Protein AF-A0A2W6CAE6-F1 (afdb_monomer_lite)

Structure (mmCIF, N/CA/C/O backbone):
data_AF-A0A2W6CAE6-F1
#
_entry.id   AF-A0A2W6CAE6-F1
#
loop_
_atom_site.group_PDB
_atom_site.id
_atom_site.type_symbol
_atom_site.label_atom_id
_atom_site.label_alt_id
_atom_site.label_comp_id
_atom_site.label_asym_id
_atom_site.label_entity_id
_atom_site.label_seq_id
_atom_site.pdbx_PDB_ins_code
_atom_site.Cartn_x
_atom_site.Cartn_y
_atom_site.Cartn_z
_atom_site.occupancy
_atom_site.B_iso_or_equiv
_atom_site.auth_seq_id
_atom_site.auth_comp_id
_atom_site.auth_asym_id
_atom_site.auth_atom_id
_atom_site.pdbx_PDB_model_num
ATOM 1 N N . MET A 1 1 ? 20.703 5.353 12.789 1.00 55.25 1 MET A N 1
ATOM 2 C CA . MET A 1 1 ? 19.380 4.880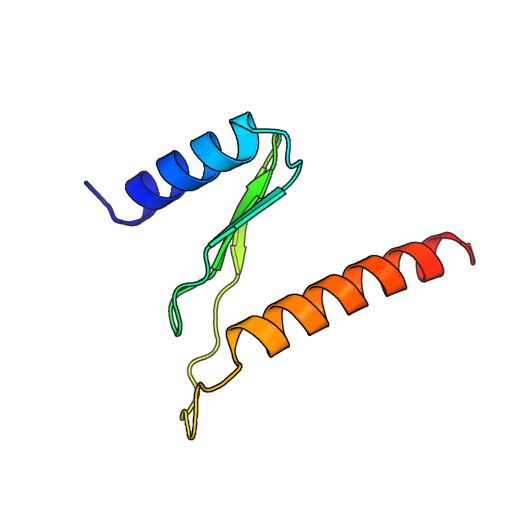 13.252 1.00 55.25 1 MET A CA 1
ATOM 3 C C . MET A 1 1 ? 18.919 3.810 12.272 1.00 55.25 1 MET A C 1
ATOM 5 O O . MET A 1 1 ? 19.161 4.014 11.089 1.00 55.25 1 MET A O 1
ATOM 9 N N . PRO A 1 2 ? 18.385 2.657 12.709 1.00 68.44 2 PRO A N 1
ATOM 10 C CA . PRO A 1 2 ? 17.907 1.637 11.777 1.00 68.44 2 PRO A CA 1
ATOM 11 C C . PRO A 1 2 ? 16.784 2.198 10.879 1.00 68.44 2 PRO A C 1
ATOM 13 O O . PRO A 1 2 ? 15.988 3.000 11.379 1.00 68.44 2 PRO A O 1
ATOM 16 N N . PRO A 1 3 ? 16.693 1.799 9.594 1.00 70.88 3 PRO A N 1
ATOM 17 C CA . PRO A 1 3 ? 15.723 2.367 8.651 1.00 70.88 3 PRO A CA 1
ATOM 18 C C . PRO A 1 3 ? 14.270 2.247 9.125 1.00 70.88 3 PRO A C 1
ATOM 20 O O . PRO A 1 3 ? 13.448 3.116 8.860 1.00 70.88 3 PRO A O 1
ATOM 23 N N . ASP A 1 4 ? 13.945 1.192 9.874 1.00 73.62 4 ASP A N 1
ATOM 24 C CA . ASP A 1 4 ? 12.594 0.961 10.379 1.00 73.62 4 ASP A CA 1
ATOM 25 C C . ASP A 1 4 ? 12.204 1.911 11.517 1.00 73.62 4 ASP A C 1
ATOM 27 O O . ASP A 1 4 ? 11.020 2.181 11.698 1.00 73.62 4 ASP A O 1
ATOM 31 N N . VAL A 1 5 ? 13.167 2.443 12.272 1.00 79.75 5 VAL A N 1
ATOM 32 C CA . VAL A 1 5 ? 12.877 3.422 13.328 1.00 79.75 5 VAL A CA 1
ATOM 33 C C . VAL A 1 5 ? 12.565 4.787 12.703 1.00 79.75 5 VAL A C 1
ATOM 35 O O . VAL A 1 5 ? 11.669 5.483 13.169 1.00 79.75 5 VAL A O 1
ATOM 38 N N . GLU A 1 6 ? 13.256 5.167 11.623 1.00 87.75 6 GLU A N 1
ATOM 39 C CA . GLU A 1 6 ? 12.978 6.421 10.904 1.00 87.75 6 GLU A CA 1
ATOM 40 C C . GLU A 1 6 ? 11.564 6.410 10.311 1.00 87.75 6 GLU A C 1
ATOM 42 O O . GLU A 1 6 ? 10.801 7.366 10.451 1.00 87.75 6 GLU A O 1
ATOM 47 N N . GLN A 1 7 ? 11.179 5.279 9.724 1.00 89.31 7 GLN A N 1
ATOM 48 C CA . GLN A 1 7 ? 9.847 5.102 9.163 1.00 89.31 7 GLN A CA 1
ATOM 49 C C . GLN A 1 7 ? 8.755 5.116 10.223 1.00 89.31 7 GLN A C 1
ATOM 51 O O . GLN A 1 7 ? 7.701 5.686 9.975 1.00 89.31 7 GLN A O 1
ATOM 56 N N . ARG A 1 8 ? 8.990 4.534 11.404 1.00 88.50 8 ARG A N 1
ATOM 57 C CA . ARG A 1 8 ? 8.031 4.630 12.513 1.00 88.50 8 ARG A CA 1
ATOM 58 C C . ARG A 1 8 ? 7.810 6.074 12.935 1.00 88.50 8 ARG A C 1
ATOM 60 O O . ARG A 1 8 ? 6.666 6.495 12.979 1.00 88.50 8 ARG A O 1
ATOM 67 N N . ASN A 1 9 ? 8.875 6.854 13.121 1.00 92.88 9 ASN A N 1
ATOM 68 C CA . ASN A 1 9 ? 8.737 8.268 13.479 1.00 92.88 9 ASN A CA 1
ATOM 69 C C . ASN A 1 9 ? 7.936 9.057 12.428 1.00 92.88 9 ASN A C 1
ATOM 71 O O . ASN A 1 9 ? 7.118 9.904 12.780 1.00 92.88 9 ASN A O 1
ATOM 75 N N . LEU A 1 10 ? 8.147 8.766 11.139 1.00 94.44 10 LEU A N 1
ATOM 76 C CA . LEU A 1 10 ? 7.352 9.344 10.055 1.00 94.44 10 LEU A CA 1
ATOM 77 C C . LEU A 1 10 ? 5.875 8.932 10.151 1.00 94.44 10 LEU A C 1
ATOM 79 O O . LEU A 1 10 ? 4.993 9.781 10.038 1.00 94.44 10 LEU A O 1
ATOM 83 N N . LEU A 1 11 ? 5.595 7.642 10.350 1.00 96.25 11 LEU A N 1
ATOM 84 C CA . LEU A 1 11 ? 4.227 7.134 10.454 1.00 96.25 11 LEU A CA 1
ATOM 85 C C . LEU A 1 11 ? 3.515 7.677 11.700 1.00 96.25 11 LEU A C 1
ATOM 87 O O . LEU A 1 11 ? 2.356 8.065 11.595 1.00 96.25 11 LEU A O 1
ATOM 91 N N . ASP A 1 12 ? 4.207 7.790 12.834 1.00 95.62 12 ASP A N 1
ATOM 92 C CA . ASP A 1 12 ? 3.700 8.417 14.059 1.00 95.62 12 ASP A CA 1
ATOM 93 C C . ASP A 1 12 ? 3.334 9.884 13.817 1.00 95.62 12 ASP A C 1
ATOM 95 O O . ASP A 1 12 ? 2.248 10.326 14.197 1.00 95.62 12 ASP A O 1
ATOM 99 N N . PHE A 1 13 ? 4.204 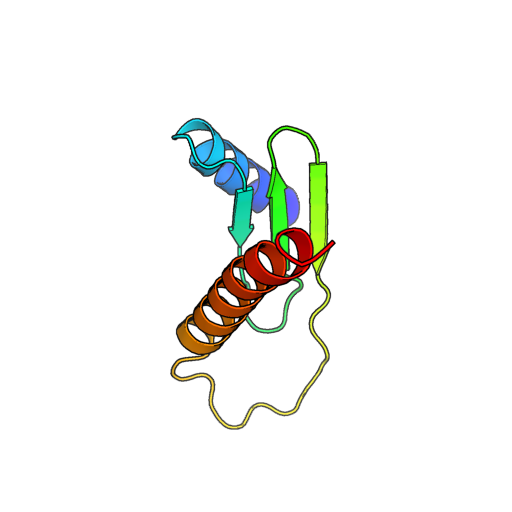10.633 13.133 1.00 96.19 13 PHE A N 1
ATOM 100 C CA . PHE A 1 13 ? 3.940 12.024 12.769 1.00 96.19 13 PHE A CA 1
ATOM 101 C C . PHE A 1 13 ? 2.698 12.158 11.875 1.00 96.19 13 PHE A C 1
ATOM 103 O O . PHE A 1 13 ? 1.851 13.018 12.117 1.00 96.19 13 PHE A O 1
ATOM 110 N N . VAL A 1 14 ? 2.554 11.287 10.871 1.00 96.81 14 VAL A N 1
ATOM 111 C CA . VAL A 1 14 ? 1.379 11.281 9.988 1.00 96.81 14 VAL A CA 1
ATOM 112 C C . VAL A 1 14 ? 0.114 10.907 10.760 1.00 96.81 14 VAL A C 1
ATOM 114 O O . VAL A 1 14 ? -0.900 11.577 10.601 1.00 96.81 14 VAL A O 1
ATOM 117 N N . LEU A 1 15 ? 0.154 9.882 11.616 1.00 96.94 15 LEU A N 1
ATOM 118 C CA . LEU A 1 15 ? -0.993 9.458 12.429 1.00 96.94 15 LEU A CA 1
ATOM 119 C C . LEU A 1 15 ? -1.429 10.543 13.421 1.00 96.94 15 LEU A C 1
ATOM 121 O O . LEU A 1 15 ? -2.627 10.754 13.610 1.00 96.94 15 LEU A O 1
ATOM 125 N N . ALA A 1 16 ? -0.479 11.282 14.003 1.00 97.06 16 ALA A N 1
ATOM 126 C CA . ALA A 1 16 ? -0.769 12.410 14.886 1.00 97.06 16 ALA A CA 1
ATOM 127 C C . ALA A 1 16 ? -1.566 13.530 14.187 1.00 97.06 16 ALA A C 1
ATOM 129 O O . ALA A 1 16 ? -2.255 14.297 14.859 1.00 97.06 16 ALA A O 1
ATOM 130 N N . ALA A 1 17 ? -1.532 13.602 12.851 1.00 97.00 17 ALA A N 1
ATOM 131 C CA . ALA A 1 17 ? -2.323 14.550 12.068 1.00 97.00 17 ALA A CA 1
ATOM 132 C C . ALA A 1 17 ? -3.795 14.124 11.857 1.00 97.00 17 ALA A C 1
ATOM 134 O O . ALA A 1 17 ? -4.562 14.885 11.267 1.00 97.00 17 ALA A O 1
ATOM 135 N N . GLY A 1 18 ? -4.214 12.938 12.323 1.00 96.44 18 GLY A N 1
ATOM 136 C CA . GLY A 1 18 ? -5.614 12.484 12.297 1.00 96.44 18 GLY A CA 1
ATOM 137 C C . GLY A 1 18 ? -5.976 11.237 11.464 1.00 96.44 18 GLY A C 1
ATOM 138 O O . GLY A 1 18 ? -7.034 10.659 11.737 1.00 96.44 18 GLY A O 1
ATOM 139 N N . PRO A 1 19 ? -5.186 10.761 10.478 1.00 96.25 19 PRO A N 1
ATOM 140 C CA . PRO A 1 19 ? -5.436 9.479 9.821 1.00 96.25 19 PRO A CA 1
ATOM 141 C C . PRO A 1 19 ? -5.479 8.303 10.807 1.00 96.25 19 PRO A C 1
ATOM 143 O O . PRO A 1 19 ? -4.713 8.237 11.762 1.00 96.25 19 PRO A O 1
ATOM 146 N N . ARG A 1 20 ? -6.348 7.318 10.544 1.00 95.00 20 ARG A N 1
ATOM 147 C CA . A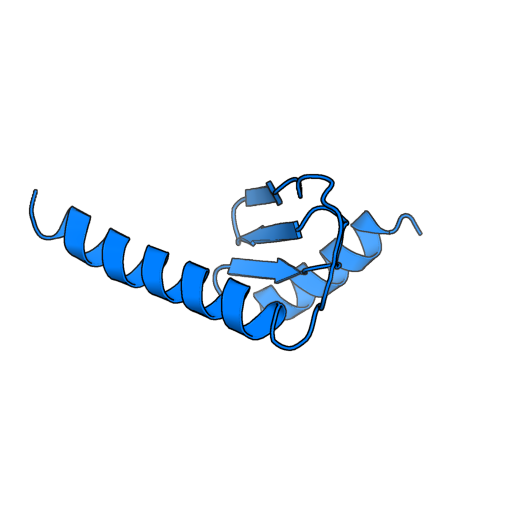RG A 1 20 ? -6.434 6.080 11.352 1.00 95.00 20 ARG A CA 1
ATOM 148 C C . ARG A 1 20 ? -5.396 5.026 10.959 1.00 95.00 20 ARG A C 1
ATOM 150 O O . ARG A 1 20 ? -5.145 4.098 11.725 1.00 95.00 20 ARG A O 1
ATOM 157 N N . LEU A 1 21 ? -4.846 5.157 9.756 1.00 95.88 21 LEU A N 1
ATOM 158 C CA . LEU A 1 21 ? -3.851 4.278 9.163 1.00 95.88 21 LEU A CA 1
ATOM 159 C C . LEU A 1 21 ? -2.873 5.133 8.357 1.00 95.88 21 LEU A C 1
ATOM 161 O O . LEU A 1 21 ? -3.298 6.013 7.608 1.00 95.88 21 LEU A O 1
ATOM 165 N N . ALA A 1 22 ? -1.585 4.848 8.498 1.00 96.69 22 ALA A N 1
ATOM 166 C CA . ALA A 1 22 ? -0.513 5.406 7.688 1.00 96.69 22 ALA A CA 1
ATOM 167 C C . ALA A 1 22 ? 0.357 4.260 7.162 1.00 96.69 22 ALA A C 1
ATOM 169 O O . ALA A 1 22 ? 0.570 3.263 7.855 1.00 96.69 22 ALA A O 1
ATOM 170 N N . ALA A 1 23 ? 0.865 4.392 5.940 1.00 95.94 23 ALA A N 1
ATOM 171 C CA . ALA A 1 23 ? 1.763 3.414 5.342 1.00 95.94 23 ALA A CA 1
ATOM 172 C C . ALA A 1 23 ? 2.818 4.097 4.469 1.00 95.94 23 ALA A C 1
ATOM 174 O O . ALA A 1 23 ? 2.579 5.171 3.922 1.00 95.94 23 ALA A O 1
ATOM 175 N N . VAL A 1 24 ? 3.980 3.458 4.333 1.00 95.25 24 VAL A N 1
ATOM 176 C CA . VAL A 1 24 ? 5.095 3.929 3.507 1.00 95.25 24 VAL A CA 1
ATOM 177 C C . VAL A 1 24 ? 5.553 2.828 2.555 1.00 95.25 24 VAL A C 1
ATOM 179 O O . VAL A 1 24 ? 5.910 1.721 2.965 1.00 95.25 24 VAL A O 1
ATOM 182 N N . THR A 1 25 ? 5.547 3.149 1.265 1.00 94.25 25 THR A N 1
ATOM 183 C CA . THR A 1 25 ? 6.054 2.300 0.181 1.00 94.25 25 THR A CA 1
ATOM 184 C C . THR A 1 25 ? 7.520 2.607 -0.083 1.00 94.25 25 THR A C 1
ATOM 186 O O . THR A 1 25 ? 7.935 3.760 0.022 1.00 94.25 25 THR A O 1
ATOM 189 N N . ARG A 1 26 ? 8.301 1.601 -0.478 1.00 93.31 26 ARG A N 1
ATOM 190 C CA . ARG A 1 26 ? 9.750 1.736 -0.698 1.00 93.31 26 ARG A CA 1
ATOM 191 C C . ARG A 1 26 ? 10.233 0.982 -1.942 1.00 93.31 26 ARG A C 1
ATOM 193 O O . ARG A 1 26 ? 11.264 0.317 -1.928 1.00 93.31 26 ARG A O 1
ATOM 200 N N . GLY A 1 27 ? 9.460 1.044 -3.023 1.00 92.62 27 GLY A N 1
ATOM 201 C CA . GLY A 1 27 ? 9.766 0.289 -4.238 1.00 92.62 27 GLY A CA 1
ATOM 202 C C . GLY A 1 27 ? 9.745 -1.218 -3.972 1.00 92.62 27 GLY A C 1
ATOM 203 O O . GLY A 1 27 ? 8.694 -1.763 -3.649 1.00 92.62 27 GLY A O 1
ATOM 204 N N . SER A 1 28 ? 10.897 -1.877 -4.106 1.00 93.44 28 SER A N 1
ATOM 205 C CA . SER A 1 28 ? 11.048 -3.325 -3.905 1.00 93.44 28 SER A CA 1
ATOM 206 C C . SER A 1 28 ? 11.099 -3.768 -2.439 1.00 93.44 28 SER A C 1
ATOM 208 O O . SER A 1 28 ? 11.025 -4.965 -2.176 1.00 93.44 28 SER A O 1
ATOM 210 N N . ASP A 1 29 ? 11.249 -2.844 -1.487 1.00 93.69 29 ASP A N 1
ATOM 211 C CA . ASP A 1 29 ? 11.264 -3.182 -0.061 1.00 93.69 29 ASP A CA 1
ATOM 212 C C . ASP A 1 29 ? 9.838 -3.332 0.504 1.00 93.69 29 ASP A C 1
ATOM 214 O O . ASP A 1 29 ? 8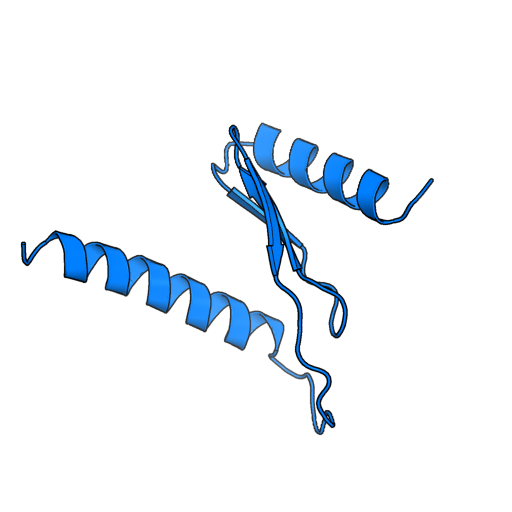.908 -2.688 0.007 1.00 93.69 29 ASP A O 1
ATOM 218 N N . PRO A 1 30 ? 9.651 -4.088 1.609 1.00 94.75 30 PRO A N 1
ATOM 219 C CA . PRO A 1 30 ? 8.350 -4.236 2.252 1.00 94.75 30 PRO A CA 1
ATOM 220 C C . PRO A 1 30 ? 7.676 -2.898 2.568 1.00 94.75 30 PRO A C 1
ATOM 222 O O . PRO A 1 30 ? 8.319 -1.960 3.064 1.00 94.75 30 PRO A O 1
ATOM 225 N N . ILE A 1 31 ? 6.363 -2.836 2.366 1.00 95.19 31 ILE A N 1
ATOM 226 C CA . ILE A 1 31 ? 5.541 -1.711 2.822 1.00 95.19 31 ILE A CA 1
ATOM 227 C C . ILE A 1 31 ? 5.457 -1.796 4.340 1.00 95.19 31 ILE A C 1
ATOM 229 O O . ILE A 1 31 ? 5.151 -2.858 4.877 1.00 95.19 31 ILE A O 1
ATOM 233 N N . ILE A 1 32 ? 5.707 -0.689 5.036 1.00 95.81 32 ILE A N 1
ATOM 234 C CA . ILE A 1 32 ? 5.459 -0.599 6.481 1.00 95.81 32 ILE A CA 1
ATOM 235 C C . ILE A 1 32 ? 4.161 0.157 6.687 1.00 95.81 32 ILE A C 1
ATOM 237 O O . ILE A 1 32 ? 3.953 1.193 6.059 1.00 95.81 32 ILE A O 1
ATOM 241 N N . TRP A 1 33 ? 3.306 -0.345 7.569 1.00 96.12 33 TRP A N 1
ATOM 242 C CA . TRP A 1 33 ? 2.062 0.315 7.934 1.00 96.12 33 TRP A CA 1
ATOM 243 C C . TRP A 1 33 ? 1.892 0.372 9.447 1.00 96.12 33 TRP A C 1
ATOM 245 O O . TRP A 1 33 ? 2.426 -0.459 10.187 1.00 96.12 33 TRP A O 1
ATOM 255 N N . GLN A 1 34 ? 1.120 1.358 9.890 1.00 97.19 34 GLN A N 1
ATOM 256 C CA . GLN A 1 34 ? 0.761 1.554 11.283 1.00 97.19 34 GLN A CA 1
ATOM 257 C C . GLN A 1 34 ? -0.658 2.117 11.403 1.00 97.19 34 GLN A C 1
ATOM 259 O O . GLN A 1 34 ? -1.117 2.898 10.570 1.00 97.19 34 GLN A O 1
ATOM 264 N N . THR A 1 35 ? -1.351 1.707 12.455 1.00 95.81 35 THR A N 1
ATOM 265 C CA . THR A 1 35 ? -2.605 2.277 12.952 1.00 95.81 35 THR A CA 1
ATOM 266 C C . THR A 1 35 ? -2.413 2.685 14.410 1.00 95.81 35 THR A C 1
ATOM 268 O O . THR A 1 35 ? -1.381 2.400 15.017 1.00 95.81 35 THR A O 1
ATOM 271 N N . GLY A 1 36 ? -3.429 3.298 15.022 1.00 90.69 36 GLY A N 1
ATOM 272 C CA . GLY A 1 36 ? -3.392 3.605 16.457 1.00 90.69 36 GLY A CA 1
ATOM 273 C C . GLY A 1 36 ? -3.253 2.380 17.378 1.00 90.69 36 GLY A C 1
ATOM 274 O O . GLY A 1 36 ? -2.956 2.547 18.555 1.00 90.69 36 GLY A O 1
ATOM 275 N N . THR A 1 37 ? -3.468 1.158 16.876 1.00 92.12 37 THR A N 1
ATOM 276 C CA . THR A 1 37 ? -3.478 -0.071 17.692 1.00 92.12 37 THR A CA 1
ATOM 277 C C . THR A 1 37 ? -2.584 -1.185 17.156 1.00 92.12 37 THR A C 1
ATOM 279 O O . THR A 1 37 ? -2.523 -2.254 17.759 1.00 92.12 37 THR A O 1
ATOM 282 N N . GLY A 1 38 ? -1.921 -0.992 16.017 1.00 93.12 38 GLY A N 1
ATOM 283 C CA . GLY A 1 38 ? -1.154 -2.052 15.377 1.00 93.12 38 GLY A CA 1
ATOM 284 C C . GLY A 1 38 ? -0.145 -1.525 14.375 1.00 93.12 38 GLY A C 1
ATOM 285 O O . GLY A 1 38 ? -0.263 -0.416 13.868 1.00 93.12 38 GLY A O 1
ATOM 286 N N . LEU A 1 39 ? 0.859 -2.343 14.090 1.00 95.12 39 LEU A N 1
ATOM 287 C CA . LEU A 1 39 ? 1.879 -2.066 13.091 1.00 95.12 39 LEU A CA 1
ATOM 288 C C . LEU A 1 39 ? 2.258 -3.362 12.388 1.00 95.12 39 LEU A C 1
ATOM 290 O O . LEU A 1 39 ? 2.151 -4.446 12.966 1.00 95.12 39 LEU A O 1
ATOM 294 N N . GLY A 1 40 ? 2.734 -3.252 11.157 1.00 94.38 40 GLY A N 1
ATOM 295 C CA . GLY A 1 40 ? 3.103 -4.428 10.392 1.00 94.38 40 GLY A CA 1
ATOM 296 C C . GLY A 1 40 ? 3.869 -4.112 9.124 1.00 94.38 40 GLY A C 1
ATOM 297 O O . GLY A 1 40 ? 4.221 -2.967 8.831 1.00 94.38 40 GLY A O 1
ATOM 298 N N . LYS A 1 41 ? 4.146 -5.183 8.384 1.00 95.88 41 LYS A N 1
ATOM 299 C CA . LYS A 1 41 ? 4.805 -5.138 7.085 1.00 95.88 41 LYS A CA 1
ATOM 300 C C . LYS A 1 41 ? 4.000 -5.938 6.071 1.00 95.88 41 LYS A C 1
ATOM 302 O O . LYS A 1 41 ? 3.356 -6.918 6.437 1.00 95.88 41 LYS A O 1
ATOM 307 N N . VAL A 1 42 ? 4.054 -5.512 4.817 1.00 95.31 42 VAL A N 1
ATOM 308 C CA . VAL A 1 42 ? 3.600 -6.292 3.664 1.00 95.31 42 VAL A CA 1
ATOM 309 C C . VAL A 1 42 ? 4.819 -6.536 2.791 1.00 95.31 42 VAL A C 1
ATOM 311 O O . VAL A 1 42 ? 5.403 -5.582 2.273 1.00 95.31 42 VAL A O 1
ATOM 314 N N . ASP A 1 43 ? 5.225 -7.797 2.679 1.00 95.56 43 ASP A N 1
ATOM 315 C CA . ASP A 1 43 ? 6.369 -8.182 1.859 1.00 95.56 43 ASP A CA 1
ATOM 316 C C . ASP A 1 43 ? 6.056 -7.994 0.372 1.00 95.56 43 ASP A C 1
ATOM 318 O O . ASP A 1 43 ? 4.934 -8.231 -0.082 1.00 95.56 43 ASP A O 1
ATOM 322 N N . ILE A 1 44 ? 7.060 -7.555 -0.385 1.00 93.94 44 ILE A N 1
ATOM 323 C CA . ILE A 1 44 ? 6.958 -7.339 -1.828 1.00 93.94 44 ILE A CA 1
ATOM 324 C C . ILE A 1 44 ? 7.649 -8.505 -2.542 1.00 93.94 44 ILE A C 1
ATOM 326 O O . ILE A 1 44 ? 8.800 -8.815 -2.224 1.00 93.94 44 ILE A O 1
ATOM 330 N N . PRO A 1 45 ? 6.983 -9.177 -3.498 1.00 92.75 45 PRO A N 1
ATOM 331 C CA . PRO A 1 45 ? 7.619 -10.237 -4.263 1.00 92.75 45 PRO A CA 1
ATOM 332 C C . PRO A 1 45 ? 8.750 -9.672 -5.127 1.00 92.75 45 PRO A C 1
ATOM 334 O O . PRO A 1 45 ? 8.619 -8.615 -5.746 1.00 92.75 45 PRO A O 1
ATOM 337 N N . THR A 1 46 ? 9.855 -10.409 -5.223 1.00 92.62 46 THR A N 1
ATOM 338 C CA . THR A 1 46 ? 10.928 -10.074 -6.161 1.00 92.62 46 THR A CA 1
ATOM 339 C C . THR A 1 46 ? 10.469 -10.369 -7.586 1.00 92.62 46 THR A C 1
ATOM 341 O O . THR A 1 46 ? 10.187 -11.516 -7.929 1.00 92.62 46 THR A O 1
ATOM 344 N N . ILE A 1 47 ? 10.408 -9.333 -8.420 1.00 93.00 47 ILE A N 1
ATOM 345 C CA . ILE A 1 47 ? 9.989 -9.418 -9.822 1.00 93.00 47 ILE A CA 1
ATOM 346 C C . ILE A 1 47 ? 10.998 -8.714 -10.733 1.00 93.00 47 ILE A C 1
ATOM 348 O O . ILE A 1 47 ? 11.733 -7.829 -10.297 1.00 93.00 47 ILE A O 1
ATOM 352 N N . SER A 1 48 ? 11.017 -9.088 -12.014 1.00 95.31 48 SER A N 1
ATOM 353 C CA . SER A 1 48 ? 11.713 -8.302 -13.035 1.00 95.31 48 SER A CA 1
ATOM 354 C C . SER A 1 48 ? 10.853 -7.091 -13.398 1.00 95.31 48 SER A C 1
ATOM 356 O O . SER A 1 48 ? 9.714 -7.245 -13.838 1.00 95.31 48 SER A O 1
ATOM 358 N N . VAL A 1 49 ? 11.379 -5.890 -13.161 1.00 93.81 49 VAL A N 1
ATOM 359 C CA . VAL A 1 49 ? 10.663 -4.629 -13.377 1.00 93.81 49 VAL A CA 1
ATOM 360 C C . VAL A 1 49 ? 10.974 -4.104 -14.774 1.00 93.81 49 VAL A C 1
ATOM 362 O O . VAL A 1 49 ? 12.136 -3.878 -15.105 1.00 93.81 49 VAL A O 1
ATOM 365 N N . VAL A 1 50 ? 9.931 -3.905 -15.580 1.00 95.69 50 VAL A N 1
ATOM 366 C CA . VAL A 1 50 ? 10.040 -3.299 -16.918 1.00 95.69 50 VAL A CA 1
ATOM 367 C C . VAL A 1 50 ? 9.902 -1.778 -16.834 1.00 95.69 50 VAL A C 1
ATOM 369 O O . VAL A 1 50 ? 10.703 -1.059 -17.422 1.00 95.69 50 VAL A O 1
ATOM 372 N N . ASP A 1 51 ? 8.912 -1.296 -16.079 1.00 95.88 51 ASP A N 1
ATOM 373 C CA . ASP A 1 51 ? 8.632 0.124 -15.855 1.00 95.88 51 ASP A CA 1
ATOM 374 C C . ASP A 1 51 ? 7.975 0.310 -14.474 1.00 95.88 51 ASP A C 1
ATOM 376 O O . ASP A 1 51 ? 7.231 -0.557 -14.008 1.00 95.88 51 ASP A O 1
ATOM 380 N N . THR A 1 52 ? 8.271 1.424 -13.809 1.00 95.56 52 THR A N 1
ATOM 381 C CA . THR A 1 52 ? 7.705 1.812 -12.507 1.00 95.56 52 THR A CA 1
ATOM 382 C C . THR A 1 52 ? 6.788 3.028 -12.595 1.00 95.56 52 THR A C 1
ATOM 384 O O . THR A 1 52 ? 6.219 3.426 -11.568 1.00 95.56 52 THR A O 1
ATOM 387 N N . LEU A 1 53 ? 6.625 3.622 -13.782 1.00 97.75 53 LEU A N 1
ATOM 388 C CA . LEU A 1 53 ? 5.758 4.773 -13.987 1.00 97.75 53 LEU A CA 1
ATOM 389 C C . LEU A 1 53 ? 4.325 4.442 -13.546 1.00 97.75 53 LEU A C 1
ATOM 391 O O . LEU A 1 53 ? 3.722 3.466 -13.983 1.00 97.75 53 LEU A O 1
ATOM 395 N N . GLY A 1 54 ? 3.794 5.249 -12.626 1.00 96.75 54 GLY A N 1
ATOM 396 C CA . GLY A 1 54 ? 2.451 5.058 -12.073 1.00 96.75 54 GLY A CA 1
ATOM 397 C C . GLY A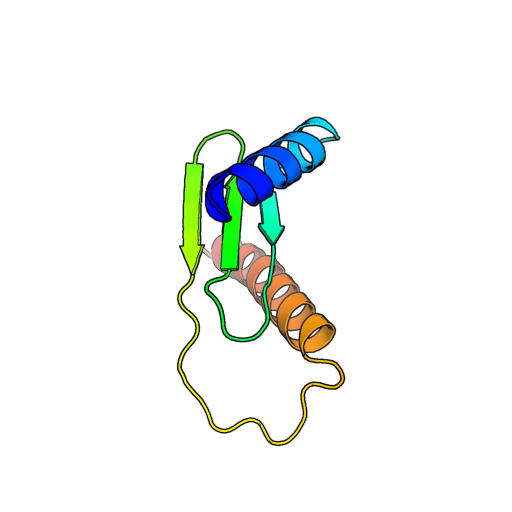 1 54 ? 2.324 3.936 -11.037 1.00 96.75 54 GLY A C 1
ATOM 398 O O . GLY A 1 54 ? 1.218 3.668 -10.580 1.00 96.75 54 GLY A O 1
ATOM 399 N N . SER A 1 55 ? 3.415 3.293 -10.604 1.00 95.25 55 SER A N 1
ATOM 400 C CA . SER A 1 55 ? 3.357 2.228 -9.582 1.00 95.25 55 SER A CA 1
ATOM 401 C C . SER A 1 55 ? 2.683 2.671 -8.273 1.00 95.25 55 SER A C 1
ATOM 403 O O . SER A 1 55 ? 1.938 1.896 -7.672 1.00 95.25 55 SER A O 1
ATOM 405 N N . GLY A 1 56 ? 2.880 3.929 -7.862 1.00 95.44 56 GLY A N 1
ATOM 406 C CA . GLY A 1 56 ? 2.187 4.519 -6.712 1.00 95.44 56 GLY A CA 1
ATOM 407 C C . GLY A 1 56 ? 0.677 4.662 -6.928 1.00 95.44 56 GLY A C 1
ATOM 408 O O . GLY A 1 56 ? -0.101 4.307 -6.044 1.00 95.44 56 GLY A O 1
ATOM 409 N N . ASP A 1 57 ? 0.259 5.107 -8.115 1.00 98.00 57 ASP A N 1
ATOM 410 C CA . ASP A 1 57 ? -1.156 5.267 -8.469 1.00 98.00 57 ASP A CA 1
ATOM 411 C C . ASP A 1 57 ? -1.863 3.916 -8.585 1.00 98.00 57 ASP A C 1
ATOM 413 O O . ASP A 1 57 ? -2.983 3.759 -8.103 1.00 98.00 57 ASP A O 1
ATOM 417 N N . VAL A 1 58 ? -1.193 2.913 -9.164 1.00 96.75 58 VAL A N 1
ATOM 418 C CA . VAL A 1 58 ? -1.703 1.537 -9.246 1.00 96.75 58 VAL A CA 1
ATOM 419 C C . VAL A 1 58 ? -1.915 0.961 -7.847 1.00 96.75 58 VAL A C 1
ATOM 421 O O . VAL A 1 58 ? -2.980 0.410 -7.567 1.00 96.75 58 VAL A O 1
ATOM 424 N N . LEU A 1 59 ? -0.936 1.114 -6.950 1.00 95.12 59 LEU A N 1
ATOM 425 C CA . LEU A 1 59 ? -1.055 0.636 -5.575 1.00 95.12 59 LEU A CA 1
ATOM 426 C C . LEU A 1 59 ? -2.186 1.353 -4.824 1.00 95.12 59 LEU A C 1
ATOM 428 O O . LEU A 1 59 ? -3.041 0.692 -4.233 1.00 95.12 59 LEU A O 1
ATOM 432 N N . HIS A 1 60 ? -2.209 2.689 -4.849 1.00 94.69 60 HIS A N 1
ATOM 433 C CA . HIS A 1 60 ? -3.246 3.464 -4.170 1.00 94.69 60 HIS A CA 1
ATOM 434 C C . HIS A 1 60 ? -4.634 3.148 -4.739 1.00 94.69 60 HIS A C 1
ATOM 436 O O . HIS A 1 60 ? -5.558 2.900 -3.969 1.00 94.69 60 HIS A O 1
ATOM 442 N N . GLY A 1 61 ? -4.770 3.047 -6.063 1.00 97.06 61 GLY A N 1
ATOM 443 C CA . GLY A 1 61 ? -6.017 2.669 -6.723 1.00 97.06 61 GLY A CA 1
ATOM 444 C C . GLY A 1 61 ? -6.513 1.282 -6.310 1.00 97.06 61 GLY A C 1
ATOM 445 O O . GLY A 1 61 ? -7.686 1.129 -5.968 1.00 97.06 61 GLY A O 1
ATOM 446 N N . ALA A 1 62 ? -5.626 0.281 -6.265 1.00 96.25 62 ALA A N 1
ATOM 447 C CA . ALA A 1 62 ? -5.969 -1.064 -5.803 1.00 96.25 62 ALA A CA 1
ATOM 448 C C . ALA A 1 62 ? -6.391 -1.077 -4.323 1.00 96.25 62 ALA A C 1
ATOM 450 O O . ALA A 1 62 ? -7.369 -1.733 -3.963 1.00 96.25 62 ALA A O 1
ATOM 451 N N . PHE A 1 63 ? -5.699 -0.318 -3.469 1.00 94.31 63 PHE A N 1
ATOM 452 C CA . PHE A 1 63 ? -6.049 -0.177 -2.056 1.00 94.31 63 PHE A CA 1
ATOM 453 C C . PHE A 1 63 ? -7.414 0.501 -1.862 1.00 94.31 63 PHE A C 1
ATOM 455 O O . PHE A 1 63 ? -8.259 -0.016 -1.127 1.00 94.31 63 PHE A O 1
ATOM 462 N N . SER A 1 64 ? -7.675 1.612 -2.558 1.00 95.12 64 SER A N 1
ATOM 463 C CA . SER A 1 64 ? -8.973 2.296 -2.531 1.00 95.12 64 SER A CA 1
ATOM 464 C C . SER A 1 64 ? -10.099 1.384 -3.018 1.00 95.12 64 SER A C 1
ATOM 466 O O . SER A 1 64 ? -11.151 1.320 -2.378 1.00 95.12 64 SER A O 1
ATOM 468 N N . TYR A 1 65 ? -9.872 0.639 -4.105 1.00 96.00 65 TYR A N 1
ATOM 469 C CA . TYR A 1 65 ? -10.827 -0.345 -4.613 1.00 96.00 65 TYR A CA 1
ATOM 470 C C . TYR A 1 65 ? -11.128 -1.433 -3.576 1.00 96.00 65 TYR A C 1
ATOM 472 O O . TYR A 1 65 ? -12.296 -1.747 -3.341 1.00 96.00 65 TYR A O 1
ATOM 480 N N . ALA A 1 66 ? -10.101 -1.982 -2.918 1.00 93.62 66 ALA A N 1
ATOM 481 C CA . ALA A 1 66 ? -10.271 -3.006 -1.893 1.00 93.62 66 ALA A CA 1
ATOM 482 C C . ALA A 1 66 ? -11.090 -2.497 -0.694 1.00 93.62 66 ALA A C 1
ATOM 484 O O . ALA A 1 66 ? -11.997 -3.194 -0.246 1.00 93.62 66 ALA A O 1
ATOM 485 N N . ILE A 1 67 ? -10.838 -1.272 -0.213 1.00 91.44 67 ILE A N 1
ATOM 486 C CA . ILE A 1 67 ? -11.618 -0.663 0.880 1.00 91.44 67 ILE A CA 1
ATOM 487 C C . ILE A 1 67 ? -13.080 -0.465 0.475 1.00 91.44 67 ILE A C 1
ATOM 489 O O . ILE A 1 67 ? -13.983 -0.851 1.222 1.00 91.44 67 ILE A O 1
ATOM 493 N N . ALA A 1 68 ? -13.326 0.117 -0.701 1.00 92.56 68 ALA A N 1
ATOM 494 C CA . ALA A 1 68 ? -14.684 0.346 -1.190 1.00 92.56 68 ALA A CA 1
ATOM 495 C C . ALA A 1 68 ? -15.450 -0.978 -1.367 1.00 92.56 68 ALA A C 1
ATOM 497 O O . ALA A 1 68 ? -16.613 -1.093 -0.975 1.00 92.56 68 ALA A O 1
ATOM 498 N N . SER A 1 69 ? -14.770 -2.005 -1.879 1.00 93.25 69 SER A N 1
ATOM 499 C CA . SER A 1 69 ? -15.334 -3.343 -2.073 1.00 93.25 69 SER A CA 1
ATOM 500 C C . SER A 1 69 ? -15.599 -4.059 -0.747 1.00 93.25 69 SER A C 1
ATOM 502 O O . SER A 1 69 ? -16.643 -4.692 -0.597 1.00 93.25 69 SER A O 1
ATOM 504 N N . ALA A 1 70 ? -14.717 -3.924 0.248 1.00 83.12 70 ALA A N 1
ATOM 505 C CA . ALA A 1 70 ? -14.912 -4.501 1.578 1.00 83.12 70 ALA A CA 1
ATOM 506 C C . ALA A 1 70 ? -16.132 -3.901 2.298 1.00 83.12 70 ALA A C 1
ATOM 508 O O . ALA A 1 70 ? -16.888 -4.628 2.941 1.00 83.12 70 ALA A O 1
ATOM 509 N N . GLY A 1 71 ? -16.375 -2.596 2.129 1.00 63.06 71 GLY A N 1
ATOM 510 C CA . GLY A 1 71 ? -17.602 -1.949 2.601 1.00 63.06 71 GLY A CA 1
ATOM 511 C C . GLY A 1 71 ? -18.866 -2.516 1.943 1.00 63.06 71 GLY A C 1
ATOM 512 O O . GLY A 1 71 ? -19.877 -2.692 2.617 1.00 63.06 71 GLY A O 1
ATOM 513 N N . SER A 1 72 ? -18.800 -2.872 0.654 1.00 56.53 72 SER A N 1
ATOM 514 C CA . SER A 1 72 ? -19.918 -3.512 -0.060 1.00 56.53 72 SER A CA 1
ATOM 515 C C . SER A 1 72 ? -20.159 -4.970 0.361 1.00 56.53 72 SER A C 1
ATOM 517 O O . SER A 1 72 ? -21.295 -5.434 0.356 1.00 56.53 72 SER A O 1
ATOM 519 N N . MET A 1 73 ? -19.106 -5.682 0.779 1.00 49.12 73 MET A N 1
ATOM 520 C CA . MET A 1 73 ? -19.187 -7.076 1.225 1.00 49.12 73 MET A CA 1
ATOM 521 C C . MET A 1 73 ? -19.830 -7.209 2.613 1.00 49.12 73 MET A C 1
ATOM 523 O O . MET A 1 73 ? -20.536 -8.180 2.850 1.00 49.12 73 MET A O 1
ATOM 527 N N . LEU A 1 74 ? -19.650 -6.225 3.504 1.00 45.50 74 LEU A N 1
ATOM 528 C CA . LEU A 1 74 ? -20.324 -6.177 4.813 1.00 45.50 74 LEU A CA 1
ATOM 529 C C . LEU A 1 74 ? -21.774 -5.668 4.743 1.00 45.50 74 LEU A C 1
ATOM 531 O O . LEU A 1 74 ? -22.519 -5.850 5.697 1.00 45.50 74 LEU A O 1
ATOM 535 N N . ALA A 1 75 ? -22.182 -5.035 3.639 1.00 47.94 75 ALA A N 1
ATOM 536 C CA . ALA A 1 75 ? -2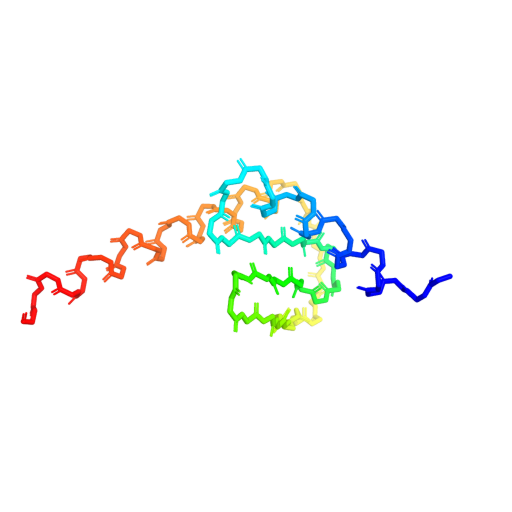3.558 -4.573 3.429 1.00 47.94 75 ALA A CA 1
ATOM 537 C C . ALA A 1 75 ? -24.502 -5.672 2.893 1.00 47.94 75 ALA A C 1
ATOM 539 O O . ALA A 1 75 ? -25.711 -5.463 2.847 1.00 47.94 75 ALA A O 1
ATOM 540 N N . ASN A 1 76 ? -23.951 -6.824 2.493 1.00 41.41 76 ASN A N 1
ATOM 541 C CA . ASN A 1 76 ? -24.677 -7.980 1.954 1.00 41.41 76 ASN A CA 1
ATOM 542 C C . ASN A 1 76 ? -24.639 -9.208 2.890 1.00 41.41 76 ASN A C 1
ATOM 544 O O . ASN A 1 76 ? -24.831 -10.334 2.425 1.00 41.41 76 ASN A O 1
ATOM 548 N N . VAL A 1 77 ? -24.386 -9.003 4.187 1.00 44.97 77 VAL A N 1
ATOM 549 C CA . VAL A 1 77 ? -24.482 -10.032 5.239 1.00 44.97 77 VAL A CA 1
ATOM 550 C C . VAL A 1 77 ? -25.466 -9.578 6.305 1.00 44.97 77 VAL A C 1
ATOM 552 O O . VAL A 1 77 ? -25.391 -8.391 6.692 1.00 44.97 77 VAL A O 1
#

Radius of gyration: 14.71 Å; chains: 1; bounding box: 44×25×35 Å

Sequence (77 aa):
MPPDVEQRNLLDFVLAAGPRLAAVTRGSDPIIWQTGTGLGKVDIPTISVVDTLGSGDVLHGAFSYAIASAGSMLANV

Secondary structure (DSSP, 8-state):
--HHHHHHHHHHHHHHTS-SEEEEEETTEEEEEEETTEEEEEPPPP---S--TTHHHHHHHHHHHHHHHHHHHHTT-

pLDDT: mean 88.86, std 14.29, range [41.41, 98.0]

Foldseek 3Di:
DPPVVVVVVVQVVVVVVPDQKDWDDDVQAWIWMDGPVDIDTDHHDDDDDPDCVCVVVVVVVVVVVVVVVVVVVVVVD